Protein AF-A0A1M6WZN5-F1 (afdb_monomer_lite)

Sequence (77 aa):
MNIPEYDGIGVYALIDKENGKRYIGSYKNVKKRIYQHIKSFENKKCSNKLLVAVEQEHKFDIEILERIPYGVNLLYV

Radius of gyration: 14.08 Å; chains: 1; bounding box: 29×20×47 Å

Secondary structure (DSSP, 8-state):
-PPPS--SSEEEEEEETTT--EEEEEESSHHHHHHHHHHHHHTT-S-HHHHHHHHTT--EEEEEEEEPPTT------

Foldseek 3Di:
DDQDPFQAWAKKWWAFPVPRDTDIDTDRGVSVVVVVVVVCLVVLNDDPVVSVCSVVVTDTDMGGPTGDDPPDPPPPD

Organism: NCBI:txid1121322

Structure (mmCIF, N/CA/C/O backbone):
data_AF-A0A1M6WZN5-F1
#
_entry.id   AF-A0A1M6WZN5-F1
#
loop_
_atom_site.group_PDB
_atom_site.id
_atom_site.type_symbol
_atom_site.label_atom_id
_atom_site.label_alt_id
_atom_site.label_comp_id
_atom_site.label_asym_id
_atom_site.label_entity_id
_atom_site.label_seq_id
_atom_site.pdbx_PDB_ins_code
_atom_site.Cartn_x
_atom_site.Cartn_y
_atom_site.Cartn_z
_atom_site.occupancy
_atom_site.B_iso_or_equiv
_atom_site.auth_seq_id
_atom_site.auth_comp_id
_atom_site.auth_asym_id
_atom_site.auth_atom_id
_atom_site.pdbx_PDB_model_num
ATOM 1 N N . MET A 1 1 ? -0.987 -6.798 6.082 1.00 76.06 1 MET A N 1
ATOM 2 C CA . MET A 1 1 ? -0.740 -6.436 4.671 1.00 76.06 1 MET A CA 1
ATOM 3 C C . MET A 1 1 ? 0.529 -7.155 4.250 1.00 76.06 1 MET A C 1
ATOM 5 O O . MET A 1 1 ? 1.558 -6.909 4.868 1.00 76.06 1 MET A O 1
ATOM 9 N N . ASN A 1 2 ? 0.467 -8.052 3.269 1.00 84.38 2 ASN A N 1
ATOM 10 C CA . ASN A 1 2 ? 1.670 -8.687 2.724 1.00 84.38 2 ASN A CA 1
ATOM 11 C C . ASN A 1 2 ? 2.161 -7.852 1.541 1.00 84.38 2 ASN A C 1
ATOM 13 O O . ASN A 1 2 ? 1.421 -7.666 0.579 1.00 84.38 2 ASN A O 1
ATOM 17 N N . ILE A 1 3 ? 3.374 -7.303 1.637 1.00 89.06 3 ILE A N 1
ATOM 18 C CA . ILE A 1 3 ? 3.941 -6.441 0.594 1.00 89.06 3 ILE A CA 1
ATOM 19 C C . ILE A 1 3 ? 4.623 -7.331 -0.452 1.00 89.06 3 ILE A C 1
ATOM 21 O O . ILE A 1 3 ? 5.524 -8.084 -0.081 1.00 89.06 3 ILE A O 1
ATOM 25 N N . PRO A 1 4 ? 4.247 -7.244 -1.740 1.00 89.75 4 PRO A N 1
ATOM 26 C CA . PRO A 1 4 ? 4.889 -8.024 -2.792 1.00 89.75 4 PRO A CA 1
ATOM 27 C C . PRO A 1 4 ? 6.390 -7.729 -2.919 1.00 89.75 4 PRO A C 1
ATOM 29 O O . PRO A 1 4 ? 6.830 -6.581 -2.797 1.00 89.75 4 PRO A O 1
ATOM 32 N N . GLU A 1 5 ? 7.179 -8.747 -3.264 1.00 91.81 5 GLU A N 1
ATOM 33 C CA . GLU A 1 5 ? 8.605 -8.613 -3.598 1.00 91.81 5 GLU A CA 1
ATOM 34 C C . GLU A 1 5 ? 8.820 -8.080 -5.028 1.00 91.81 5 GLU A C 1
ATOM 36 O O . GLU A 1 5 ? 9.598 -8.621 -5.805 1.00 91.81 5 GLU A O 1
ATOM 41 N N . TYR A 1 6 ? 8.104 -7.017 -5.405 1.00 91.94 6 TYR A N 1
ATOM 42 C CA . TYR A 1 6 ? 8.229 -6.374 -6.715 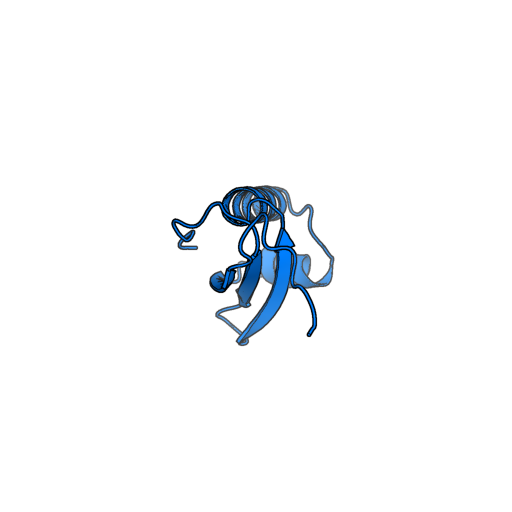1.00 91.94 6 TYR A CA 1
ATOM 43 C C . TYR A 1 6 ? 8.464 -4.870 -6.570 1.00 91.94 6 TYR A C 1
ATOM 45 O O . TYR A 1 6 ? 7.565 -4.123 -6.182 1.00 91.94 6 TYR A O 1
ATOM 53 N N . ASP A 1 7 ? 9.671 -4.416 -6.895 1.00 91.31 7 ASP A N 1
ATOM 54 C CA . ASP A 1 7 ? 10.132 -3.029 -6.767 1.00 91.31 7 ASP A CA 1
ATOM 55 C C . ASP A 1 7 ? 10.243 -2.277 -8.107 1.00 91.31 7 ASP A C 1
ATOM 57 O O . ASP A 1 7 ? 10.702 -1.133 -8.137 1.00 91.31 7 ASP A O 1
ATOM 61 N N . GLY A 1 8 ? 9.767 -2.884 -9.197 1.00 92.56 8 GLY A N 1
ATOM 62 C CA . GLY A 1 8 ? 9.732 -2.285 -10.531 1.00 92.56 8 GLY A CA 1
ATOM 63 C C . GLY A 1 8 ? 8.574 -1.307 -10.769 1.00 92.56 8 GLY A C 1
ATOM 64 O O . GLY A 1 8 ? 7.777 -0.996 -9.873 1.00 92.56 8 GLY A O 1
ATOM 65 N N . ILE A 1 9 ? 8.494 -0.821 -12.013 1.00 94.75 9 ILE A N 1
ATOM 66 C CA . ILE A 1 9 ? 7.415 0.047 -12.498 1.00 94.75 9 ILE A CA 1
ATOM 67 C C . ILE A 1 9 ? 6.162 -0.793 -12.699 1.00 94.75 9 ILE A C 1
ATOM 69 O O . ILE A 1 9 ? 6.207 -1.845 -13.327 1.00 94.75 9 ILE A O 1
ATOM 73 N N . GLY A 1 10 ? 5.017 -0.319 -12.233 1.00 95.06 10 GLY A N 1
ATOM 74 C CA . GLY A 1 10 ? 3.791 -1.062 -12.470 1.00 95.06 10 GLY A CA 1
ATOM 75 C C . GLY A 1 10 ? 2.540 -0.404 -11.937 1.00 95.06 10 GLY A C 1
ATOM 76 O O . GLY A 1 10 ? 2.568 0.705 -11.391 1.00 95.06 10 GLY A O 1
ATOM 77 N N . VAL A 1 11 ? 1.449 -1.143 -12.096 1.00 96.75 11 VAL A N 1
ATOM 78 C CA . VAL A 1 11 ? 0.123 -0.853 -11.556 1.00 96.75 11 VAL A CA 1
ATOM 79 C C . VAL A 1 11 ? -0.158 -1.839 -10.427 1.00 96.75 11 VAL A C 1
ATOM 81 O O . VAL A 1 11 ? 0.122 -3.032 -10.542 1.00 96.75 11 VAL A O 1
ATOM 84 N N . TYR A 1 12 ? -0.709 -1.345 -9.325 1.00 97.25 12 TYR A N 1
ATOM 85 C CA . TYR A 1 12 ? -1.063 -2.141 -8.157 1.00 97.25 12 TYR A CA 1
ATOM 86 C C . TYR A 1 12 ? -2.456 -1.788 -7.643 1.00 97.25 12 TYR A C 1
ATOM 88 O O . TYR A 1 12 ? -2.967 -0.688 -7.876 1.00 97.25 12 TYR A O 1
ATOM 96 N N . ALA A 1 13 ? -3.043 -2.723 -6.903 1.00 97.88 13 ALA A N 1
ATOM 97 C CA . ALA A 1 13 ? -4.279 -2.538 -6.166 1.00 97.88 13 ALA A CA 1
ATOM 98 C C . ALA A 1 13 ? -4.043 -2.683 -4.660 1.00 97.88 13 ALA A C 1
ATOM 100 O O . ALA A 1 13 ? -3.349 -3.599 -4.218 1.00 97.88 13 ALA A O 1
ATOM 101 N N . LEU A 1 14 ? -4.666 -1.801 -3.877 1.00 97.44 14 LEU A N 1
ATOM 102 C CA . LEU A 1 14 ? -4.973 -2.052 -2.469 1.00 97.44 14 LEU A CA 1
ATOM 103 C C . LEU A 1 14 ? -6.427 -2.516 -2.408 1.00 97.44 14 LEU A C 1
ATOM 105 O O . LEU A 1 14 ? -7.318 -1.783 -2.844 1.00 97.44 14 LEU A O 1
ATOM 109 N N . ILE A 1 15 ? -6.657 -3.726 -1.912 1.00 97.50 15 ILE A N 1
ATOM 110 C CA . ILE A 1 15 ? -7.966 -4.381 -1.910 1.00 97.50 15 ILE A CA 1
ATOM 111 C C . ILE A 1 15 ? -8.460 -4.435 -0.472 1.00 97.50 15 ILE A C 1
ATOM 113 O O . ILE A 1 15 ? -7.858 -5.115 0.354 1.00 97.50 15 ILE A O 1
ATOM 117 N N . ASP A 1 16 ? -9.527 -3.702 -0.177 1.00 96.31 16 ASP A N 1
ATOM 118 C CA . ASP A 1 16 ? -10.193 -3.729 1.124 1.00 96.31 16 ASP A CA 1
ATOM 119 C C . ASP A 1 16 ? -10.825 -5.113 1.342 1.00 96.31 16 ASP A C 1
ATOM 121 O O . ASP A 1 16 ? -11.660 -5.553 0.549 1.00 96.31 16 ASP A O 1
ATOM 125 N N . LYS A 1 17 ? -10.406 -5.814 2.400 1.00 96.31 17 LYS A N 1
ATOM 126 C CA . LYS A 1 17 ? -10.868 -7.177 2.695 1.00 96.31 17 LYS A CA 1
ATOM 127 C C . LYS A 1 17 ? -12.305 -7.217 3.210 1.00 96.31 17 LYS A C 1
ATOM 129 O O . LYS A 1 17 ? -12.937 -8.261 3.095 1.00 96.31 17 LYS A O 1
ATOM 134 N N . GLU A 1 18 ? -12.817 -6.107 3.735 1.00 96.00 18 GLU A N 1
ATOM 135 C CA . GLU A 1 18 ? -14.147 -6.045 4.343 1.00 96.00 18 GLU A CA 1
ATOM 136 C C . GLU A 1 18 ? -15.246 -5.848 3.291 1.00 96.00 18 GLU A C 1
ATOM 138 O O . GLU A 1 18 ? -16.363 -6.334 3.447 1.00 96.00 18 GLU A O 1
ATOM 143 N N . ASN A 1 19 ? -14.951 -5.140 2.194 1.00 94.44 19 ASN A N 1
ATOM 144 C CA . ASN A 1 19 ? -15.958 -4.791 1.179 1.00 94.44 19 ASN A CA 1
ATOM 145 C C . ASN A 1 19 ? -15.527 -5.029 -0.280 1.00 94.44 19 ASN A C 1
ATOM 147 O O . ASN A 1 19 ? -16.306 -4.764 -1.197 1.00 94.44 19 ASN A O 1
ATOM 151 N N . GLY A 1 20 ? -14.298 -5.491 -0.521 1.00 9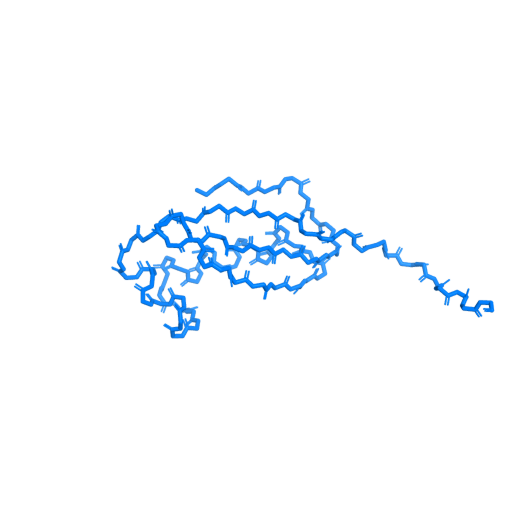5.25 20 GLY A N 1
ATOM 152 C CA . GLY A 1 20 ? -13.774 -5.786 -1.857 1.00 95.25 20 GLY A CA 1
ATOM 153 C C . GLY A 1 20 ? -13.464 -4.562 -2.727 1.00 95.25 20 GLY A C 1
ATOM 154 O O . GLY A 1 20 ? -13.077 -4.724 -3.889 1.00 95.25 20 GLY A O 1
ATOM 155 N N . LYS A 1 21 ? -13.616 -3.333 -2.213 1.00 96.38 21 LYS A N 1
ATOM 156 C CA . LYS A 1 21 ? -13.280 -2.111 -2.956 1.00 96.38 21 LYS A CA 1
ATOM 157 C C . LYS A 1 21 ? -11.781 -2.044 -3.210 1.00 96.38 21 LYS A C 1
ATOM 159 O O . LYS A 1 21 ? -10.961 -2.439 -2.383 1.00 96.38 21 LYS A O 1
ATOM 164 N N . ARG A 1 22 ? -11.426 -1.490 -4.369 1.00 97.12 22 ARG A N 1
ATOM 165 C CA . ARG A 1 22 ? -10.041 -1.417 -4.836 1.00 97.12 22 ARG A CA 1
ATOM 166 C C . ARG A 1 22 ? -9.602 0.027 -5.001 1.00 97.12 22 ARG A C 1
ATOM 168 O O . ARG A 1 22 ? -10.266 0.813 -5.676 1.00 97.12 22 ARG A O 1
ATOM 175 N N . TYR A 1 23 ? -8.455 0.361 -4.427 1.00 96.88 23 TYR A N 1
ATOM 176 C CA . TYR A 1 23 ? -7.695 1.546 -4.804 1.00 96.88 23 TYR A CA 1
ATOM 177 C C . TYR A 1 23 ? -6.639 1.140 -5.823 1.00 96.88 23 TYR A C 1
ATOM 179 O O . TYR A 1 23 ? -5.819 0.273 -5.529 1.00 96.88 23 TYR A O 1
ATOM 187 N N . ILE A 1 24 ? -6.656 1.769 -6.997 1.00 97.31 24 ILE A N 1
ATOM 188 C CA . ILE A 1 24 ? -5.696 1.498 -8.068 1.00 97.31 24 ILE A CA 1
ATOM 189 C C . ILE A 1 24 ? -4.669 2.622 -8.108 1.00 97.31 24 ILE A C 1
ATOM 191 O O . I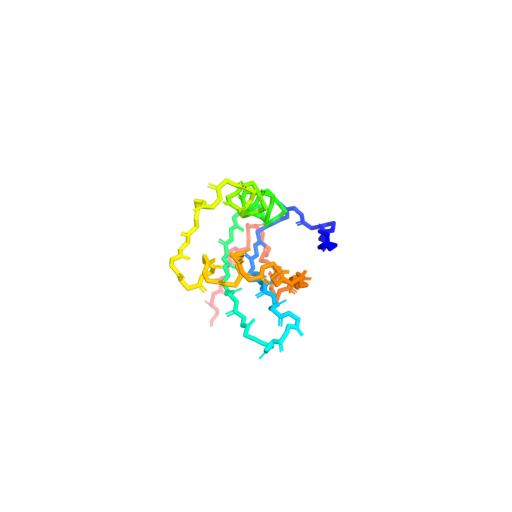LE A 1 24 ? -5.026 3.799 -8.175 1.00 97.31 24 ILE A O 1
ATOM 195 N N . GLY A 1 25 ? -3.393 2.255 -8.075 1.00 95.44 25 GLY A N 1
ATOM 196 C CA . GLY A 1 25 ? -2.284 3.186 -8.208 1.00 95.44 25 GLY A CA 1
ATOM 197 C C . GLY A 1 25 ? -1.232 2.664 -9.174 1.00 95.44 25 GLY A C 1
ATOM 198 O O . GLY A 1 25 ? -1.129 1.467 -9.422 1.00 95.44 25 GLY A O 1
ATOM 199 N N . SER A 1 26 ? -0.414 3.569 -9.697 1.00 95.69 26 SER A N 1
ATOM 200 C CA . SER A 1 26 ? 0.776 3.228 -10.474 1.00 95.69 26 SER A CA 1
ATOM 201 C C . SER A 1 26 ? 1.982 3.991 -9.942 1.00 95.69 26 SER A C 1
ATOM 203 O O . SER A 1 26 ? 1.851 5.073 -9.358 1.00 95.69 26 SER A O 1
ATOM 205 N N . TYR A 1 27 ? 3.171 3.402 -10.060 1.00 96.19 27 TYR A N 1
ATOM 206 C CA . TYR A 1 27 ? 4.405 4.066 -9.645 1.00 96.19 27 TYR A CA 1
ATOM 207 C C . TYR A 1 27 ? 5.639 3.437 -10.285 1.00 96.19 27 TYR A C 1
ATOM 209 O O . TYR A 1 27 ? 5.629 2.265 -10.649 1.00 96.19 27 TYR A O 1
ATOM 217 N N . LYS A 1 28 ? 6.734 4.207 -10.356 1.00 93.69 28 LYS A N 1
ATOM 218 C CA . LYS A 1 28 ? 8.026 3.728 -10.880 1.00 93.69 28 LYS A CA 1
ATOM 219 C C . LYS A 1 28 ? 8.676 2.639 -10.015 1.00 93.69 28 LYS A C 1
ATOM 221 O O . LYS A 1 28 ? 9.477 1.859 -10.500 1.00 93.69 28 LYS A O 1
ATOM 226 N N . ASN A 1 29 ? 8.361 2.633 -8.726 1.00 95.00 29 ASN A N 1
ATOM 227 C CA . ASN A 1 29 ? 8.787 1.608 -7.779 1.00 95.00 29 ASN A CA 1
ATOM 228 C C . ASN A 1 29 ? 7.593 1.259 -6.893 1.00 95.00 29 ASN A C 1
ATOM 230 O O . ASN A 1 29 ? 7.314 1.930 -5.891 1.00 95.00 29 ASN A O 1
ATOM 234 N N . VAL A 1 30 ? 6.835 0.257 -7.320 1.00 95.38 30 VAL A N 1
ATOM 235 C CA . VAL A 1 30 ? 5.558 -0.094 -6.697 1.00 95.38 30 VAL A CA 1
ATOM 236 C C . VAL A 1 30 ? 5.735 -0.434 -5.216 1.00 95.38 30 VAL A C 1
ATOM 238 O O . VAL A 1 30 ? 5.016 0.122 -4.383 1.00 95.38 30 VAL A O 1
ATOM 241 N N . LYS A 1 31 ? 6.756 -1.225 -4.857 1.00 95.69 31 LYS A N 1
ATOM 242 C CA . LYS A 1 31 ? 7.092 -1.547 -3.459 1.00 95.69 31 LYS A CA 1
ATOM 243 C C . LYS A 1 31 ? 7.249 -0.295 -2.595 1.00 95.69 31 LYS A C 1
ATOM 245 O O . LYS A 1 31 ? 6.596 -0.171 -1.559 1.00 95.69 31 LYS A O 1
ATOM 250 N N . LYS A 1 32 ? 8.059 0.676 -3.031 1.00 96.38 32 LYS A N 1
ATOM 251 C CA . LYS A 1 32 ? 8.271 1.940 -2.306 1.00 96.38 32 LYS A CA 1
ATOM 252 C C . LYS A 1 32 ? 6.970 2.721 -2.148 1.00 96.38 32 LYS A C 1
ATOM 254 O O . LYS A 1 32 ? 6.733 3.292 -1.085 1.00 96.38 32 LYS A O 1
ATOM 259 N N . ARG A 1 33 ? 6.115 2.745 -3.175 1.00 96.81 33 ARG A N 1
ATOM 260 C CA . ARG A 1 33 ? 4.829 3.448 -3.104 1.00 96.81 33 ARG A CA 1
ATOM 261 C C . ARG A 1 33 ? 3.867 2.795 -2.113 1.00 96.81 33 ARG A C 1
ATOM 263 O O . ARG A 1 33 ? 3.210 3.507 -1.361 1.00 96.81 33 ARG A O 1
ATOM 270 N N . ILE A 1 34 ? 3.826 1.468 -2.061 1.00 96.56 34 ILE A N 1
ATOM 271 C CA . ILE A 1 34 ? 3.027 0.728 -1.078 1.00 96.56 34 ILE A CA 1
ATOM 272 C C . ILE A 1 34 ? 3.490 1.054 0.349 1.00 96.56 34 ILE A C 1
ATOM 274 O O . ILE A 1 34 ? 2.660 1.375 1.196 1.00 96.56 34 ILE A O 1
ATOM 278 N N . TYR A 1 35 ? 4.802 1.079 0.614 1.00 96.12 35 TYR A N 1
ATOM 279 C CA . TYR A 1 35 ? 5.321 1.506 1.921 1.00 96.12 35 TYR A CA 1
ATOM 280 C C . TYR A 1 35 ? 4.907 2.936 2.286 1.00 96.12 35 TYR A C 1
ATOM 282 O O . TYR A 1 35 ? 4.557 3.197 3.437 1.00 96.12 35 TYR A O 1
ATOM 290 N N . GLN A 1 36 ? 4.902 3.860 1.319 1.00 96.56 36 GLN A N 1
ATOM 291 C CA . GLN A 1 36 ? 4.394 5.216 1.549 1.00 96.56 36 GLN A CA 1
ATOM 292 C C . GLN A 1 36 ? 2.913 5.205 1.937 1.00 96.56 36 GLN A C 1
ATOM 294 O O . GLN A 1 36 ? 2.545 5.911 2.868 1.00 96.56 36 GLN A O 1
ATOM 299 N N . HIS A 1 37 ? 2.079 4.390 1.283 1.00 96.19 37 HIS A N 1
ATOM 300 C CA . HIS A 1 37 ? 0.672 4.243 1.665 1.00 96.19 37 HIS A CA 1
ATOM 301 C C . HIS A 1 37 ? 0.516 3.719 3.093 1.00 96.19 37 HIS A C 1
ATOM 303 O O . HIS A 1 37 ? -0.256 4.294 3.851 1.00 96.19 37 HIS A O 1
ATOM 309 N N . ILE A 1 38 ? 1.294 2.710 3.492 1.00 94.12 38 ILE A N 1
ATOM 310 C CA . ILE A 1 38 ? 1.276 2.177 4.863 1.00 94.12 38 ILE A CA 1
ATOM 311 C C . ILE A 1 38 ? 1.631 3.273 5.874 1.00 94.12 38 ILE A C 1
ATOM 313 O O . ILE A 1 38 ? 0.887 3.496 6.824 1.00 94.12 38 ILE A O 1
ATOM 317 N N . LYS A 1 39 ? 2.707 4.034 5.631 1.00 95.75 39 LYS A N 1
ATOM 318 C CA . LYS A 1 39 ? 3.070 5.177 6.485 1.00 95.75 39 LYS A CA 1
ATOM 319 C C . LYS A 1 39 ? 2.013 6.277 6.487 1.00 95.75 39 LYS A C 1
ATOM 321 O O . LYS A 1 39 ? 1.759 6.884 7.524 1.00 95.75 39 LYS A O 1
ATOM 326 N N . SER A 1 40 ? 1.365 6.524 5.357 1.00 95.75 40 SER A N 1
ATOM 327 C CA . SER A 1 40 ? 0.217 7.423 5.269 1.00 95.75 40 SER A CA 1
ATOM 328 C C . SER A 1 40 ? -0.976 6.922 6.084 1.00 95.75 40 SER A C 1
ATOM 330 O O . SER A 1 40 ? -1.651 7.743 6.692 1.00 95.75 40 SER A O 1
ATOM 332 N N . PHE A 1 41 ? -1.234 5.615 6.131 1.00 95.06 41 PHE A N 1
ATOM 333 C CA . PHE A 1 41 ? -2.322 5.029 6.917 1.00 95.06 41 PHE A CA 1
ATOM 334 C C . PHE A 1 41 ? -2.042 5.122 8.418 1.00 95.06 41 PHE A C 1
ATOM 336 O O . PHE A 1 41 ? -2.901 5.607 9.147 1.00 95.06 41 PHE A O 1
ATOM 343 N N . GLU A 1 42 ? -0.820 4.793 8.859 1.00 93.56 42 GLU A N 1
ATOM 344 C CA . GLU A 1 42 ? -0.377 4.970 10.255 1.00 93.56 42 GLU A CA 1
ATOM 345 C C . GLU A 1 42 ? -0.599 6.411 10.746 1.00 93.56 42 GLU A C 1
ATOM 347 O O . GLU A 1 42 ? -1.028 6.639 11.872 1.00 93.56 42 GLU A O 1
ATOM 352 N N . ASN A 1 43 ? -0.344 7.393 9.877 1.00 95.00 43 ASN A N 1
ATOM 353 C CA . ASN A 1 43 ? -0.471 8.814 10.200 1.00 95.00 43 ASN A CA 1
ATOM 354 C C . ASN A 1 43 ? -1.820 9.430 9.794 1.00 95.00 43 ASN A C 1
ATOM 356 O O . ASN A 1 43 ? -1.959 10.651 9.867 1.00 95.00 43 ASN A O 1
ATOM 360 N N . LYS A 1 44 ? -2.784 8.636 9.305 1.00 93.69 44 LYS A N 1
ATOM 361 C CA . LYS A 1 44 ? -4.083 9.108 8.779 1.00 93.69 44 LYS A CA 1
ATOM 362 C C . LYS A 1 44 ? -3.972 10.216 7.711 1.00 93.69 44 LYS A C 1
ATOM 364 O O . LYS A 1 44 ? -4.859 11.043 7.541 1.00 93.69 44 LYS A O 1
ATOM 369 N N . LYS A 1 45 ? -2.879 10.223 6.942 1.00 95.31 45 LYS A N 1
ATOM 370 C CA . LYS A 1 45 ? -2.578 11.173 5.856 1.00 95.31 45 LYS A CA 1
ATOM 371 C C . LYS A 1 45 ? -2.753 10.507 4.494 1.00 95.31 45 LYS A C 1
ATOM 373 O O . LYS A 1 45 ? -1.777 10.239 3.789 1.00 95.31 45 LYS A O 1
ATOM 378 N N . CYS A 1 46 ? -3.995 10.213 4.124 1.00 93.62 46 CYS A N 1
ATOM 379 C CA . CYS A 1 46 ? -4.346 9.633 2.826 1.00 93.62 46 CYS A CA 1
ATOM 380 C C . CYS A 1 46 ? -5.628 10.268 2.262 1.00 93.62 46 CYS A C 1
ATOM 382 O O . CYS A 1 46 ? -6.207 11.161 2.871 1.00 93.62 46 CYS A O 1
ATOM 384 N N . SER A 1 47 ? -6.057 9.852 1.067 1.00 93.06 47 SER A N 1
ATOM 385 C CA . SER A 1 47 ? -7.291 10.371 0.461 1.00 93.06 47 SER A CA 1
ATOM 386 C C . SER A 1 47 ? -8.514 10.076 1.335 1.00 93.06 47 SER A C 1
ATOM 388 O O . SER A 1 47 ? -8.605 8.962 1.847 1.00 93.06 47 SER A O 1
ATOM 390 N N . ASN A 1 48 ? -9.507 10.972 1.379 1.00 91.94 48 ASN A N 1
ATOM 391 C CA . ASN A 1 48 ? -10.727 10.802 2.190 1.00 91.94 48 ASN A CA 1
ATOM 392 C C . ASN A 1 48 ? -11.424 9.441 1.999 1.00 91.94 48 ASN A C 1
ATOM 394 O O . ASN A 1 48 ? -11.930 8.868 2.955 1.00 91.94 48 ASN A O 1
ATOM 398 N N . LYS A 1 49 ? -11.408 8.884 0.779 1.00 89.25 49 LYS A N 1
ATOM 399 C CA . LYS A 1 49 ? -12.004 7.567 0.486 1.00 89.25 49 LYS A CA 1
ATOM 400 C C . LYS A 1 49 ? -11.292 6.406 1.193 1.00 89.25 49 LYS A C 1
ATOM 402 O O . LYS A 1 49 ? -11.948 5.459 1.603 1.00 89.25 49 LYS A O 1
ATOM 407 N N . LEU A 1 50 ? -9.966 6.480 1.306 1.00 93.62 50 LEU A N 1
ATOM 408 C CA . LEU A 1 50 ? -9.155 5.505 2.040 1.00 93.62 50 LEU A CA 1
ATOM 409 C C . LEU A 1 50 ? -9.177 5.789 3.541 1.00 93.62 50 LEU A C 1
ATOM 411 O O . LEU A 1 50 ? -9.138 4.850 4.324 1.00 93.62 50 LEU A O 1
ATOM 415 N N . LEU A 1 51 ? -9.278 7.062 3.934 1.00 95.75 51 LEU A N 1
ATOM 416 C CA . LEU A 1 51 ? -9.271 7.469 5.334 1.00 95.75 51 LEU A CA 1
ATOM 417 C C . LEU A 1 51 ? -10.405 6.810 6.122 1.00 95.75 51 LEU A C 1
ATOM 419 O O . LEU A 1 51 ? -10.137 6.277 7.187 1.00 95.75 51 LEU A O 1
ATOM 423 N N . VAL A 1 52 ? -11.621 6.758 5.566 1.00 95.25 52 VAL A N 1
ATOM 424 C CA . VAL A 1 52 ? -12.763 6.087 6.217 1.00 95.25 52 VAL A CA 1
ATOM 425 C C . VAL A 1 52 ? -12.449 4.620 6.524 1.00 95.25 52 VAL A C 1
ATOM 427 O O . VAL A 1 52 ? -12.648 4.173 7.647 1.00 95.25 52 VAL A O 1
ATOM 430 N N . ALA A 1 53 ? -11.901 3.883 5.555 1.00 94.81 53 ALA A N 1
ATOM 431 C CA . ALA A 1 53 ? -11.530 2.482 5.750 1.00 94.81 53 ALA A CA 1
ATOM 432 C C . ALA A 1 53 ? -10.365 2.325 6.750 1.00 94.81 53 ALA A C 1
ATOM 434 O O . ALA A 1 53 ? -10.362 1.404 7.559 1.00 94.81 53 ALA A O 1
ATOM 435 N N . VAL A 1 54 ? -9.396 3.248 6.738 1.00 94.75 54 VAL A N 1
ATOM 436 C CA . VAL A 1 54 ? -8.283 3.274 7.705 1.00 94.75 54 VAL A CA 1
ATOM 437 C C . VAL A 1 54 ? -8.780 3.555 9.126 1.00 94.75 54 VAL A C 1
ATOM 439 O O . VAL A 1 54 ? -8.314 2.920 10.066 1.00 94.75 54 VAL A O 1
ATOM 442 N N . GLU A 1 55 ? -9.723 4.480 9.303 1.00 95.50 55 GLU A N 1
ATOM 443 C CA . GLU A 1 55 ? -10.323 4.803 10.604 1.00 95.50 55 GLU A CA 1
ATOM 444 C C . GLU A 1 55 ? -11.202 3.677 11.148 1.00 95.50 55 GLU A C 1
ATOM 446 O O . GLU A 1 55 ? -11.302 3.523 12.361 1.00 95.50 55 GLU A O 1
ATOM 451 N N . GLN A 1 56 ? -11.792 2.875 10.262 1.00 94.62 56 GLN A N 1
ATOM 452 C CA . GLN A 1 56 ? -12.535 1.659 10.598 1.00 94.62 56 GLN A CA 1
ATOM 453 C C . GLN A 1 56 ? -11.627 0.430 10.778 1.00 94.62 56 GLN A C 1
ATOM 455 O O . GLN A 1 56 ? -12.128 -0.682 10.913 1.00 94.62 56 GLN A O 1
ATOM 460 N N . GLU A 1 57 ? -10.301 0.612 10.766 1.00 94.00 57 GLU A N 1
ATOM 461 C CA . GLU A 1 57 ? -9.303 -0.456 10.918 1.00 94.00 57 GLU A CA 1
ATOM 462 C C . GLU A 1 57 ? -9.436 -1.591 9.883 1.00 94.00 57 GLU A C 1
ATOM 464 O O . GLU A 1 57 ? -9.060 -2.741 10.135 1.00 94.00 57 GLU A O 1
ATOM 469 N N . HIS A 1 58 ? -9.936 -1.272 8.684 1.00 94.88 58 HIS A N 1
ATOM 470 C CA . HIS A 1 58 ? -10.056 -2.249 7.608 1.00 94.88 58 HIS A CA 1
ATOM 471 C C . HIS A 1 58 ? -8.691 -2.811 7.222 1.00 94.88 58 HIS A C 1
ATOM 473 O O . HIS A 1 58 ? -7.665 -2.119 7.168 1.00 94.88 58 HIS A O 1
ATOM 479 N N . LYS A 1 59 ? -8.689 -4.100 6.889 1.00 94.81 59 LYS A N 1
ATOM 480 C CA . LYS A 1 59 ? -7.503 -4.785 6.386 1.00 94.81 59 LYS A CA 1
ATOM 481 C C . LYS A 1 59 ? -7.455 -4.681 4.874 1.00 94.81 59 LYS A C 1
ATOM 483 O O . LYS A 1 59 ? -8.476 -4.699 4.197 1.00 94.81 59 LYS A O 1
ATOM 488 N N . PHE A 1 60 ? -6.239 -4.647 4.348 1.00 95.75 60 PHE A N 1
ATOM 489 C CA . PHE A 1 60 ? -6.010 -4.574 2.915 1.00 95.75 60 PHE A CA 1
ATOM 490 C C . PHE A 1 60 ? -5.071 -5.685 2.452 1.00 95.75 60 PHE A C 1
ATOM 492 O O . PHE A 1 60 ? -4.033 -5.942 3.078 1.00 95.75 60 PHE A O 1
ATOM 499 N N . ASP A 1 61 ? -5.421 -6.295 1.328 1.00 96.69 61 ASP A N 1
ATOM 500 C CA . ASP A 1 61 ? -4.508 -7.090 0.517 1.00 96.69 61 ASP A CA 1
ATOM 501 C C . ASP A 1 61 ? -3.889 -6.212 -0.576 1.00 96.69 61 ASP A C 1
ATOM 503 O O . ASP A 1 61 ? -4.403 -5.142 -0.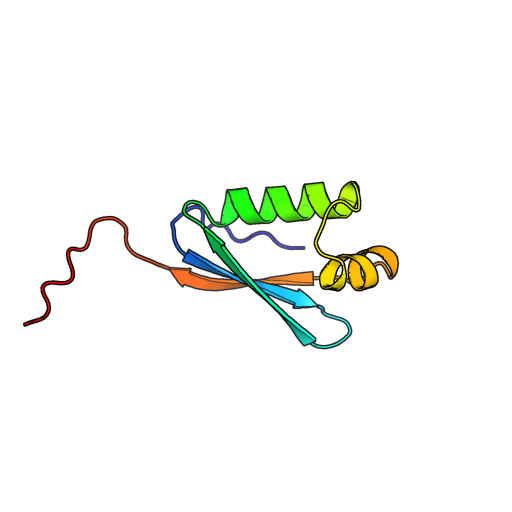915 1.00 96.69 61 ASP A O 1
ATOM 507 N N . ILE A 1 62 ? -2.742 -6.642 -1.094 1.00 96.94 62 ILE A N 1
ATOM 508 C CA . ILE A 1 62 ? -2.014 -5.925 -2.137 1.00 96.94 62 ILE A CA 1
ATOM 509 C C . ILE A 1 62 ? -1.830 -6.862 -3.321 1.00 96.94 62 ILE A C 1
ATOM 511 O O . ILE A 1 62 ? -1.340 -7.978 -3.160 1.00 96.94 62 ILE A O 1
ATOM 515 N N . GLU A 1 63 ? -2.167 -6.380 -4.510 1.00 96.25 63 GLU A N 1
ATOM 516 C CA . GLU A 1 63 ? -2.020 -7.118 -5.762 1.00 96.25 63 GLU A CA 1
ATOM 517 C C . GLU A 1 63 ? -1.234 -6.275 -6.772 1.00 96.25 63 GLU A C 1
ATOM 519 O O . GLU A 1 63 ? -1.498 -5.083 -6.935 1.00 96.25 63 GLU A O 1
ATOM 524 N N . ILE A 1 64 ? -0.257 -6.881 -7.452 1.00 96.69 64 ILE A N 1
ATOM 525 C CA . ILE A 1 64 ? 0.397 -6.267 -8.615 1.00 96.69 64 ILE A CA 1
ATOM 526 C C . ILE A 1 64 ? -0.443 -6.624 -9.837 1.00 96.69 64 ILE A C 1
ATOM 528 O O . ILE A 1 64 ? -0.499 -7.792 -10.208 1.00 96.69 64 ILE A O 1
ATOM 532 N N . LEU A 1 65 ? -1.079 -5.625 -10.446 1.00 96.62 65 LEU A N 1
ATOM 533 C CA . LEU 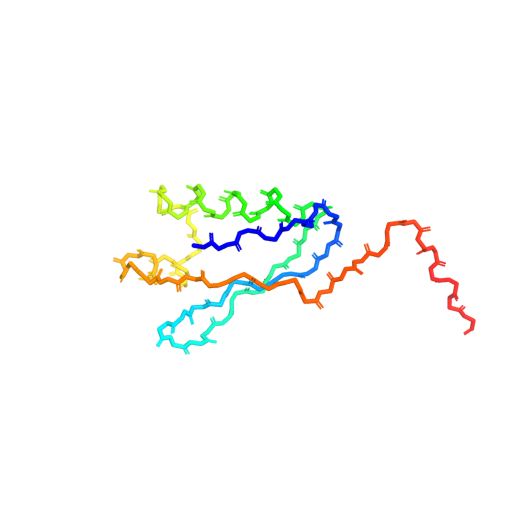A 1 65 ? -1.964 -5.819 -11.595 1.00 96.62 65 LEU A CA 1
ATOM 534 C C . LEU A 1 65 ? -1.189 -5.861 -12.910 1.00 96.62 65 LEU A C 1
ATOM 536 O O . LEU A 1 65 ? -1.495 -6.658 -13.788 1.00 96.62 65 LEU A O 1
ATOM 540 N N . GLU A 1 66 ? -0.171 -5.011 -13.038 1.00 95.62 66 GLU A N 1
ATOM 541 C CA . GLU A 1 66 ? 0.630 -4.920 -14.253 1.00 95.62 66 GLU A CA 1
ATOM 542 C C . GLU A 1 66 ? 2.085 -4.612 -13.905 1.00 95.62 66 GLU A C 1
ATOM 544 O O . GLU A 1 66 ? 2.371 -3.710 -13.112 1.00 95.62 66 GLU A O 1
ATOM 549 N N . ARG A 1 67 ? 3.011 -5.365 -14.505 1.00 94.19 67 ARG A N 1
ATOM 550 C CA . ARG A 1 67 ? 4.455 -5.120 -14.433 1.00 94.19 67 ARG A CA 1
ATOM 551 C C . ARG A 1 67 ? 4.870 -4.455 -15.735 1.00 94.19 67 ARG A C 1
ATOM 553 O O . ARG A 1 67 ? 4.823 -5.095 -16.781 1.00 94.19 67 ARG A O 1
ATOM 560 N N . ILE A 1 68 ? 5.273 -3.192 -15.672 1.00 88.62 68 ILE A N 1
ATOM 561 C CA . ILE A 1 68 ? 5.626 -2.423 -16.863 1.00 88.62 68 ILE A CA 1
ATOM 562 C C . ILE A 1 68 ? 7.138 -2.550 -17.080 1.00 88.62 68 ILE A C 1
ATOM 564 O O . ILE A 1 68 ? 7.919 -2.138 -16.215 1.00 88.62 68 ILE A O 1
ATOM 568 N N . PRO A 1 69 ? 7.583 -3.115 -18.213 1.00 79.12 69 PRO A N 1
ATOM 569 C CA . PRO A 1 69 ? 9.001 -3.210 -18.513 1.00 79.12 69 PRO A CA 1
ATOM 570 C C . PRO A 1 69 ? 9.587 -1.813 -18.767 1.00 79.12 69 PRO A C 1
ATOM 572 O O . PRO A 1 69 ? 9.062 -1.016 -19.544 1.00 79.12 69 PRO A O 1
ATOM 575 N N . TYR A 1 70 ? 10.689 -1.498 -18.089 1.00 66.44 70 TYR A N 1
ATOM 576 C CA . TYR A 1 70 ? 11.406 -0.239 -18.275 1.00 66.44 70 TYR A CA 1
ATOM 577 C C . TYR A 1 70 ? 12.297 -0.325 -19.520 1.00 66.44 70 TYR A C 1
ATOM 579 O O . TYR A 1 70 ? 13.113 -1.236 -19.626 1.00 66.44 70 TYR A O 1
ATOM 587 N N . GLY A 1 71 ? 12.160 0.630 -20.445 1.00 61.25 71 GLY A N 1
ATOM 588 C CA . GLY A 1 71 ? 13.041 0.752 -21.614 1.00 61.25 71 GLY A CA 1
ATOM 589 C C . GLY A 1 71 ? 12.556 0.080 -22.902 1.00 61.25 71 GLY A C 1
ATOM 590 O O . GLY A 1 71 ? 13.312 0.040 -23.869 1.00 61.25 71 GLY A O 1
ATOM 591 N N . VAL A 1 72 ? 11.314 -0.409 -22.965 1.00 55.22 72 VAL A N 1
ATOM 592 C CA . VAL A 1 72 ? 10.749 -0.896 -24.233 1.00 55.22 72 VAL A CA 1
ATOM 593 C C . VAL A 1 72 ? 10.160 0.290 -24.986 1.00 55.22 72 VAL A C 1
ATOM 595 O O . VAL A 1 72 ? 9.101 0.807 -24.634 1.00 55.22 72 VAL A O 1
ATOM 598 N N . ASN A 1 73 ? 10.870 0.742 -26.017 1.00 52.81 73 ASN A N 1
ATOM 599 C CA . ASN A 1 73 ? 10.269 1.544 -27.071 1.00 52.81 73 ASN A CA 1
ATOM 600 C C . ASN A 1 73 ? 9.282 0.604 -27.771 1.00 52.81 73 ASN A C 1
ATOM 602 O O . ASN A 1 73 ? 9.702 -0.282 -28.515 1.00 52.81 73 ASN A O 1
ATOM 606 N N . LEU A 1 74 ? 7.989 0.715 -27.463 1.00 55.91 74 LEU A N 1
ATOM 607 C CA . LEU A 1 74 ? 6.961 0.058 -28.262 1.00 55.91 74 LEU A CA 1
ATOM 608 C C . LEU A 1 74 ? 6.997 0.743 -29.630 1.00 55.91 74 LEU A C 1
ATOM 610 O O . LEU A 1 74 ? 6.346 1.762 -29.845 1.00 55.91 74 LEU A O 1
ATOM 614 N N . LEU A 1 75 ? 7.838 0.224 -30.527 1.00 50.03 75 LEU A N 1
ATOM 615 C CA . LEU A 1 75 ? 7.712 0.457 -31.956 1.00 50.03 75 LEU A CA 1
ATOM 616 C C . LEU A 1 75 ? 6.346 -0.113 -32.332 1.00 50.03 75 LEU A C 1
ATOM 618 O O . LEU A 1 75 ? 6.194 -1.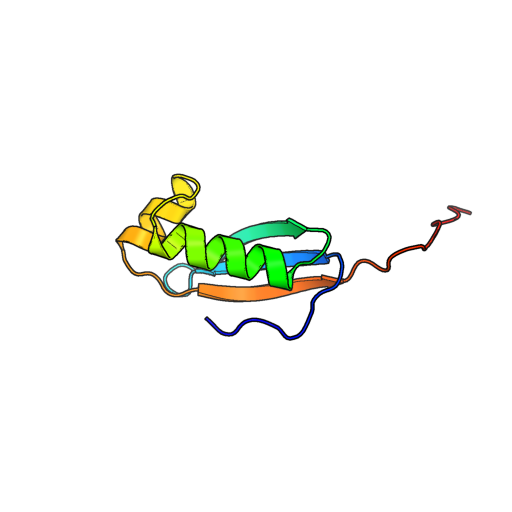319 -32.509 1.00 50.03 75 LEU A O 1
ATOM 622 N N . TYR A 1 76 ? 5.336 0.753 -32.345 1.00 50.22 76 TYR A N 1
ATOM 623 C CA . TYR A 1 76 ? 4.084 0.463 -33.019 1.00 50.22 76 TYR A CA 1
ATOM 624 C C . TYR A 1 76 ? 4.436 0.278 -34.500 1.00 50.22 76 TYR A C 1
ATOM 626 O O . TYR A 1 76 ? 4.905 1.221 -35.139 1.00 50.22 76 TYR A O 1
ATOM 634 N N . VAL A 1 77 ? 4.319 -0.965 -34.975 1.00 44.47 77 VAL A N 1
ATOM 635 C CA . VAL A 1 77 ? 4.394 -1.338 -36.395 1.00 44.47 77 VAL A CA 1
ATOM 636 C C . VAL A 1 77 ? 3.080 -0.971 -37.067 1.00 44.47 77 VAL A C 1
ATOM 638 O O . VAL A 1 77 ? 2.030 -1.189 -36.417 1.00 44.47 77 VAL A O 1
#

InterPro domains:
  IPR000305 GIY-YIG endonuclease [PF01541] (10-69)
  IPR000305 GIY-YIG endonuclease [PS50164] (7-77)
  IPR035901 GIY-YIG endonuclease superfamily [G3DSA:3.40.1440.10] (8-76)
  IPR035901 GIY-YIG endonuclease superfamily [SSF82771] (9-65)

pLDDT: mean 90.16, std 12.81, range [44.47, 97.88]